Protein AF-A0A1H8HP65-F1 (afdb_monomer_lite)

Structure (mmCIF, N/CA/C/O backbone):
data_AF-A0A1H8HP65-F1
#
_entry.id   AF-A0A1H8HP65-F1
#
loop_
_atom_site.group_PDB
_atom_site.id
_atom_site.type_symbol
_atom_site.label_atom_id
_atom_site.label_alt_id
_atom_site.label_comp_id
_atom_site.label_asym_id
_atom_site.label_entity_id
_atom_site.label_seq_id
_atom_site.pdbx_PDB_ins_code
_atom_site.Cartn_x
_atom_site.Cartn_y
_atom_site.Cartn_z
_atom_site.occupancy
_atom_site.B_iso_or_equiv
_atom_site.auth_seq_id
_atom_site.auth_comp_id
_atom_site.auth_asym_id
_atom_site.auth_atom_id
_atom_site.pdbx_PDB_model_num
ATOM 1 N N . MET A 1 1 ? 3.588 14.459 6.928 1.00 53.31 1 MET A N 1
ATOM 2 C CA . MET A 1 1 ? 3.189 13.463 7.951 1.00 53.31 1 MET A CA 1
ATOM 3 C C . MET A 1 1 ? 1.929 12.721 7.537 1.00 53.31 1 MET A C 1
ATOM 5 O O . MET A 1 1 ? 0.806 13.123 7.829 1.00 53.31 1 MET A O 1
ATOM 9 N N . THR A 1 2 ? 2.177 11.627 6.840 1.00 61.19 2 THR A N 1
ATOM 10 C CA . THR A 1 2 ? 1.269 10.622 6.272 1.00 61.19 2 THR A CA 1
ATOM 11 C C . THR A 1 2 ? 0.230 10.090 7.258 1.00 61.19 2 THR A C 1
ATOM 13 O O . THR A 1 2 ? -0.950 10.035 6.922 1.00 61.19 2 THR A O 1
ATOM 16 N N . ALA A 1 3 ? 0.605 9.938 8.532 1.00 68.38 3 ALA A N 1
ATOM 17 C CA . ALA A 1 3 ? -0.316 9.603 9.622 1.00 68.38 3 ALA A CA 1
ATOM 18 C C . ALA A 1 3 ? -1.532 10.548 9.754 1.00 68.38 3 ALA A C 1
ATOM 20 O O . ALA A 1 3 ? -2.561 10.154 10.296 1.00 68.38 3 ALA A O 1
ATOM 21 N N . LYS A 1 4 ? -1.458 11.805 9.282 1.00 79.75 4 LYS A N 1
ATOM 22 C CA . LYS A 1 4 ? -2.612 12.725 9.310 1.00 79.75 4 LYS A CA 1
ATOM 23 C C . LYS A 1 4 ? -3.685 12.357 8.279 1.00 79.75 4 LYS A C 1
ATOM 25 O O . LYS A 1 4 ? -4.860 12.572 8.564 1.00 79.75 4 LYS A O 1
ATOM 30 N N . ILE A 1 5 ? -3.296 11.847 7.109 1.00 84.06 5 ILE A N 1
ATOM 31 C CA . ILE A 1 5 ? -4.227 11.445 6.039 1.00 84.06 5 ILE A CA 1
ATOM 32 C C . ILE A 1 5 ? -4.987 10.202 6.496 1.00 84.06 5 ILE A C 1
ATOM 34 O O . ILE A 1 5 ? -6.214 10.206 6.538 1.00 84.06 5 ILE A O 1
ATOM 38 N N . ASP A 1 6 ? -4.239 9.207 6.961 1.00 87.88 6 ASP A N 1
ATOM 39 C CA . ASP A 1 6 ? -4.760 7.919 7.413 1.00 87.88 6 ASP A CA 1
ATOM 40 C C . ASP A 1 6 ? -5.686 8.078 8.634 1.00 87.88 6 ASP A C 1
ATOM 42 O O . ASP A 1 6 ? -6.785 7.530 8.670 1.00 87.88 6 ASP A O 1
ATOM 46 N N . ARG A 1 7 ? -5.340 8.965 9.581 1.00 89.19 7 ARG A N 1
ATOM 47 C CA . ARG A 1 7 ? -6.237 9.330 10.694 1.00 89.19 7 ARG A CA 1
ATOM 48 C C . ARG A 1 7 ? -7.527 10.011 10.245 1.00 89.19 7 ARG A C 1
ATOM 50 O O . ARG A 1 7 ? -8.565 9.797 10.864 1.00 89.19 7 ARG A O 1
ATOM 57 N N . ARG A 1 8 ? -7.483 10.882 9.231 1.00 89.12 8 ARG A N 1
ATOM 58 C CA . ARG A 1 8 ? -8.696 11.543 8.713 1.00 89.12 8 ARG A CA 1
ATOM 59 C C . ARG A 1 8 ? -9.605 10.537 8.016 1.00 89.12 8 ARG A C 1
ATOM 61 O O . ARG A 1 8 ? -10.810 10.588 8.235 1.00 89.12 8 ARG A O 1
ATOM 68 N N . PHE A 1 9 ? -9.027 9.623 7.239 1.00 88.88 9 PHE A N 1
ATOM 69 C CA . PHE A 1 9 ? -9.766 8.538 6.600 1.00 88.88 9 PHE A CA 1
ATOM 70 C C . PHE A 1 9 ? -10.441 7.643 7.644 1.00 88.88 9 PHE A C 1
ATOM 72 O O . PHE A 1 9 ? -11.658 7.505 7.622 1.00 88.88 9 PHE A O 1
ATOM 79 N N . ALA A 1 10 ? -9.688 7.159 8.636 1.00 90.88 10 ALA A N 1
ATOM 80 C CA . ALA A 1 10 ? -10.220 6.312 9.704 1.00 90.88 10 ALA A CA 1
ATOM 81 C C . ALA A 1 10 ? -11.310 6.993 10.549 1.00 90.88 10 ALA A C 1
ATOM 83 O O . ALA A 1 10 ? -12.208 6.328 11.047 1.00 90.88 10 ALA A O 1
ATOM 84 N N . LYS A 1 11 ? -11.276 8.324 10.704 1.00 91.19 11 LYS A N 1
ATOM 85 C CA . LYS A 1 11 ? -12.375 9.066 11.348 1.00 91.19 11 LYS A CA 1
ATOM 86 C C . LYS A 1 11 ? -13.643 9.112 10.498 1.00 91.19 11 LYS A C 1
ATOM 88 O O . LYS A 1 11 ? -14.733 9.142 11.056 1.00 91.19 11 LYS A O 1
ATOM 93 N N . ARG A 1 12 ? -13.504 9.175 9.172 1.00 90.31 12 ARG A N 1
ATOM 94 C CA . ARG A 1 12 ? -14.634 9.199 8.232 1.00 90.31 12 ARG A CA 1
ATOM 95 C C . ARG A 1 12 ? -15.234 7.806 8.029 1.00 90.31 12 ARG A C 1
ATOM 97 O O . ARG A 1 12 ? -16.441 7.699 7.854 1.00 90.31 12 ARG A O 1
ATOM 104 N N . PHE A 1 13 ? -14.399 6.771 8.073 1.00 89.94 13 PHE A N 1
ATOM 105 C CA . PHE A 1 13 ? -14.770 5.374 7.866 1.00 89.94 13 PHE A CA 1
ATOM 106 C C . PHE A 1 13 ? -14.251 4.520 9.034 1.00 89.94 13 PHE A C 1
ATOM 108 O O . PHE A 1 13 ? -13.220 3.858 8.905 1.00 89.94 13 PHE A O 1
ATOM 115 N N . PRO A 1 14 ? -14.916 4.568 10.202 1.00 89.38 14 PRO A N 1
ATOM 116 C CA . PRO A 1 14 ? -14.406 3.951 11.427 1.00 89.38 14 PRO A CA 1
ATOM 117 C C . PRO A 1 14 ? -14.316 2.426 11.360 1.00 89.38 14 PRO A C 1
ATOM 119 O O . PRO A 1 14 ? -13.405 1.869 11.970 1.00 89.38 14 PRO A O 1
ATOM 122 N N . GLU A 1 15 ? -15.198 1.790 10.586 1.00 89.69 15 GLU A N 1
ATOM 123 C CA . GLU A 1 15 ? -15.273 0.333 10.422 1.00 89.69 15 GLU A CA 1
ATOM 124 C C . GLU A 1 15 ? -14.238 -0.223 9.429 1.00 89.69 15 GLU A C 1
ATOM 126 O O . GLU A 1 15 ? -13.984 -1.426 9.403 1.00 89.69 15 GLU A O 1
ATOM 131 N N . ARG A 1 16 ? -13.602 0.634 8.614 1.00 88.75 16 ARG A N 1
ATOM 132 C CA . ARG A 1 16 ? -12.639 0.182 7.602 1.00 88.75 16 ARG A CA 1
ATOM 133 C C . ARG A 1 16 ? -11.307 -0.211 8.237 1.00 88.75 16 ARG A C 1
ATOM 135 O O . ARG A 1 16 ? -10.637 0.608 8.875 1.00 88.75 16 ARG A O 1
ATOM 142 N N . GLN A 1 17 ? -10.898 -1.459 8.006 1.00 92.38 17 GLN A N 1
ATOM 143 C CA . GLN A 1 17 ? -9.585 -1.971 8.414 1.00 92.38 17 GLN A CA 1
ATOM 144 C C . GLN A 1 17 ? -8.490 -1.713 7.376 1.00 92.38 17 GLN A C 1
ATOM 146 O O . GLN A 1 17 ? -7.342 -1.483 7.763 1.00 92.38 17 GLN A O 1
ATOM 151 N N . TRP A 1 18 ? -8.844 -1.719 6.089 1.00 93.38 18 TRP A N 1
ATOM 152 C CA . TRP A 1 18 ? -7.916 -1.595 4.967 1.00 93.38 18 TRP A CA 1
ATOM 153 C C . TRP A 1 18 ? -8.384 -0.517 3.992 1.00 93.38 18 TRP A C 1
ATOM 155 O O . TRP A 1 18 ? -9.580 -0.343 3.771 1.00 93.38 18 TRP A O 1
ATOM 165 N N . TRP A 1 19 ? -7.447 0.231 3.417 1.00 94.00 19 TRP A N 1
ATOM 166 C CA . TRP A 1 19 ? -7.700 1.116 2.278 1.00 94.00 19 TRP A CA 1
ATOM 167 C C . TRP A 1 19 ? -6.428 1.304 1.468 1.00 94.00 19 TRP A C 1
ATOM 169 O O . TRP A 1 19 ? -5.315 1.125 1.972 1.00 94.00 19 TRP A O 1
ATOM 179 N N . LEU A 1 20 ? -6.591 1.701 0.210 1.00 93.50 20 LEU A N 1
ATOM 180 C CA . LEU A 1 20 ? -5.475 2.036 -0.659 1.00 93.50 20 LEU A CA 1
ATOM 181 C C . LEU A 1 20 ? -5.402 3.546 -0.868 1.00 93.50 20 LEU A C 1
ATOM 183 O O . LEU A 1 20 ? -6.406 4.260 -0.873 1.00 93.50 20 LEU A O 1
ATOM 187 N N . ARG A 1 21 ? -4.187 4.054 -1.057 1.00 93.25 21 ARG A N 1
ATOM 188 C CA . ARG A 1 21 ? -3.981 5.442 -1.474 1.00 93.25 21 ARG A CA 1
ATOM 189 C C . ARG A 1 21 ? -2.684 5.619 -2.255 1.00 93.25 21 ARG A C 1
ATOM 191 O O . ARG A 1 21 ? -1.741 4.854 -2.051 1.00 93.25 21 ARG A O 1
ATOM 198 N N . PRO A 1 22 ? -2.568 6.674 -3.074 1.00 93.75 22 PRO A N 1
ATOM 199 C CA . PRO A 1 22 ? -1.285 7.070 -3.635 1.00 93.75 22 PRO A CA 1
ATOM 200 C C . PRO A 1 22 ? -0.241 7.343 -2.544 1.00 93.75 22 PRO A C 1
ATOM 202 O O . PRO A 1 22 ? -0.545 7.912 -1.487 1.00 93.75 22 PRO A O 1
ATOM 205 N N . ALA A 1 23 ? 1.012 6.989 -2.828 1.00 93.19 23 ALA A N 1
ATOM 206 C CA . ALA A 1 23 ? 2.136 7.366 -1.985 1.00 93.19 23 ALA A CA 1
ATOM 207 C C . ALA A 1 23 ? 2.411 8.872 -2.116 1.00 93.19 23 ALA A C 1
ATOM 209 O O . ALA A 1 23 ? 2.492 9.420 -3.227 1.00 93.19 23 ALA A O 1
ATOM 210 N N . THR A 1 24 ? 2.594 9.536 -0.976 1.00 92.00 24 THR A N 1
ATOM 211 C CA . THR A 1 24 ? 3.058 10.928 -0.895 1.00 92.00 24 THR A CA 1
ATOM 212 C C . THR A 1 24 ? 4.491 11.063 -1.421 1.00 92.00 24 THR A C 1
ATOM 214 O O . THR A 1 24 ? 5.212 10.075 -1.550 1.00 92.00 24 THR A O 1
ATOM 217 N N . ALA A 1 25 ? 4.937 12.289 -1.712 1.00 91.12 25 ALA A N 1
ATOM 218 C CA . ALA A 1 25 ? 6.305 12.531 -2.185 1.00 91.12 25 ALA A CA 1
ATOM 219 C C . ALA A 1 25 ? 7.373 11.981 -1.219 1.00 91.12 25 ALA A C 1
ATOM 221 O O . ALA A 1 25 ? 8.331 11.351 -1.653 1.00 91.12 25 ALA A O 1
ATOM 222 N N . GLU A 1 26 ? 7.165 12.151 0.088 1.00 91.50 26 GLU A N 1
ATOM 223 C CA . GLU A 1 26 ? 8.043 11.624 1.140 1.00 91.50 26 GLU A CA 1
ATOM 224 C C . GLU A 1 26 ? 8.086 10.083 1.130 1.00 91.50 26 GLU A C 1
ATOM 226 O O . GLU A 1 26 ? 9.159 9.485 1.121 1.00 91.50 26 GLU A O 1
ATOM 231 N N . GLU A 1 27 ? 6.929 9.419 1.033 1.00 93.00 27 GLU A N 1
ATOM 232 C CA . GLU A 1 27 ? 6.852 7.950 0.977 1.00 93.00 27 GLU A CA 1
ATOM 233 C C . GLU A 1 27 ? 7.482 7.376 -0.288 1.00 93.00 27 GLU A C 1
ATOM 235 O O . GLU A 1 27 ? 8.098 6.315 -0.233 1.00 93.00 27 GLU A O 1
ATOM 240 N N . ARG A 1 28 ? 7.387 8.079 -1.421 1.00 93.38 28 ARG A N 1
ATOM 241 C CA . ARG A 1 28 ? 8.077 7.688 -2.659 1.00 93.38 28 ARG A CA 1
ATOM 242 C C . ARG A 1 28 ? 9.590 7.657 -2.473 1.00 93.38 28 ARG A C 1
ATOM 244 O O . ARG A 1 28 ? 10.249 6.753 -2.978 1.00 93.38 28 ARG A O 1
ATOM 251 N N . LEU A 1 29 ? 10.146 8.605 -1.726 1.00 91.75 29 LEU A N 1
ATOM 252 C CA . LEU A 1 29 ? 11.577 8.622 -1.434 1.00 91.75 29 LEU A CA 1
ATOM 253 C C . LEU A 1 29 ? 11.966 7.495 -0.473 1.00 91.75 29 LEU A C 1
ATOM 255 O O . LEU A 1 29 ? 12.946 6.801 -0.722 1.00 91.75 29 LEU A O 1
ATOM 259 N N . VAL A 1 30 ? 11.184 7.276 0.586 1.00 91.94 30 VAL A N 1
ATOM 260 C CA . VAL A 1 30 ? 11.527 6.314 1.647 1.00 91.94 30 VAL A CA 1
ATOM 261 C C . VAL A 1 30 ? 11.223 4.867 1.248 1.00 91.94 30 VAL A C 1
ATOM 263 O O . VAL A 1 30 ? 12.100 4.011 1.313 1.00 91.94 30 VAL A O 1
ATOM 266 N N . GLN A 1 31 ? 9.992 4.581 0.823 1.00 91.56 31 GLN A N 1
ATOM 267 C CA . GLN A 1 31 ? 9.515 3.213 0.578 1.00 91.56 31 GLN A CA 1
ATOM 26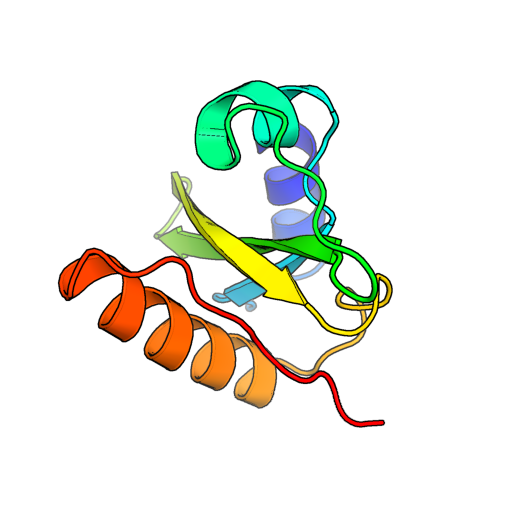8 C C . GLN A 1 31 ? 9.832 2.727 -0.841 1.00 91.56 31 GLN A C 1
ATOM 270 O O . GLN A 1 31 ? 10.071 1.541 -1.050 1.00 91.56 31 GLN A O 1
ATOM 275 N N . PHE A 1 32 ? 9.900 3.646 -1.809 1.00 93.12 32 PHE A N 1
ATOM 276 C CA . PHE A 1 32 ? 10.160 3.323 -3.219 1.00 93.12 32 PHE A CA 1
ATOM 277 C C . PHE A 1 32 ? 11.553 3.754 -3.689 1.00 93.12 32 PHE A C 1
ATOM 279 O O . PHE A 1 32 ? 11.894 3.573 -4.858 1.00 93.12 32 PHE A O 1
ATOM 286 N N . ARG A 1 33 ? 12.384 4.321 -2.800 1.00 90.56 33 ARG A N 1
ATOM 287 C CA . ARG A 1 33 ? 13.743 4.807 -3.111 1.00 90.56 33 ARG A CA 1
ATOM 288 C C . ARG A 1 33 ? 13.776 5.791 -4.290 1.00 90.56 33 ARG A C 1
ATOM 290 O O . ARG A 1 33 ? 14.726 5.799 -5.066 1.00 90.56 33 ARG A O 1
ATOM 297 N N . GLY A 1 34 ? 12.702 6.562 -4.474 1.00 85.44 34 GLY A N 1
ATOM 298 C CA . GLY A 1 34 ? 12.533 7.491 -5.595 1.00 85.44 34 GLY A CA 1
ATOM 299 C C . GLY A 1 34 ? 12.366 6.827 -6.968 1.00 85.44 34 GLY A C 1
ATOM 300 O O . GLY A 1 34 ? 12.363 7.529 -7.978 1.00 85.44 34 GLY A O 1
ATOM 301 N N . ARG A 1 35 ? 12.224 5.496 -7.039 1.00 87.88 35 ARG A N 1
ATOM 302 C CA . ARG A 1 35 ? 12.099 4.776 -8.310 1.00 87.88 35 ARG A CA 1
ATOM 303 C C . ARG A 1 35 ? 10.766 5.082 -8.983 1.00 87.88 35 ARG A C 1
ATOM 305 O O . ARG A 1 35 ? 9.699 4.967 -8.376 1.00 87.88 35 ARG A O 1
ATOM 312 N N . SER A 1 36 ? 10.849 5.421 -10.263 1.00 88.88 36 SER A N 1
ATOM 313 C CA . SER A 1 36 ? 9.701 5.523 -11.160 1.00 88.88 36 SER A CA 1
ATOM 314 C C . SER A 1 36 ? 9.725 4.346 -12.123 1.00 88.88 36 SER A C 1
ATOM 316 O O . SER A 1 36 ? 10.792 3.965 -12.599 1.00 88.88 36 SER A O 1
ATOM 318 N N . VAL A 1 37 ? 8.555 3.776 -12.387 1.00 93.75 37 VAL A N 1
ATOM 319 C CA . VAL A 1 37 ? 8.376 2.657 -13.311 1.00 93.75 37 VAL A CA 1
ATOM 320 C C . VAL A 1 37 ? 7.289 3.069 -14.299 1.00 93.75 37 VAL A C 1
ATOM 322 O O . VAL A 1 37 ? 6.234 3.553 -13.889 1.00 93.75 37 VAL A O 1
ATOM 325 N N . GLU A 1 38 ? 7.570 2.965 -15.596 1.00 93.44 38 GLU A N 1
ATOM 326 C CA . GLU A 1 38 ? 6.638 3.372 -16.651 1.00 93.44 38 GLU A CA 1
ATOM 327 C C . GLU A 1 38 ? 5.338 2.559 -16.579 1.00 93.44 38 GLU A C 1
ATOM 329 O O . GLU A 1 38 ? 5.378 1.350 -16.385 1.00 93.44 38 GLU A O 1
ATOM 334 N N . GLY A 1 39 ? 4.183 3.226 -16.687 1.00 92.69 39 GLY A N 1
ATOM 335 C CA . GLY A 1 39 ? 2.864 2.587 -16.570 1.00 92.69 39 GLY A CA 1
ATOM 336 C C . GLY A 1 39 ? 2.450 2.191 -15.146 1.00 92.69 39 GLY A C 1
ATOM 337 O O . GLY A 1 39 ? 1.340 1.707 -14.950 1.00 92.69 39 GLY A O 1
ATOM 338 N N . TRP A 1 40 ? 3.303 2.429 -14.146 1.00 95.81 40 TRP A N 1
ATOM 339 C CA . TRP A 1 40 ? 3.078 2.003 -12.769 1.00 95.81 40 TRP A CA 1
ATOM 340 C C . TRP A 1 40 ? 3.175 3.169 -11.783 1.00 95.81 40 TRP A C 1
ATOM 342 O O . TRP A 1 40 ? 3.949 4.121 -11.934 1.00 95.81 40 TRP A O 1
ATOM 352 N N . HIS A 1 41 ? 2.364 3.115 -10.733 1.00 94.69 41 HIS A N 1
ATOM 353 C CA . HIS A 1 41 ? 2.188 4.214 -9.795 1.00 94.69 41 HIS A CA 1
ATOM 354 C C . HIS A 1 41 ? 2.428 3.766 -8.354 1.00 94.69 41 HIS A C 1
ATOM 356 O O . HIS A 1 41 ? 1.798 2.814 -7.910 1.00 94.69 41 HIS A O 1
ATOM 362 N N . PRO A 1 42 ? 3.312 4.439 -7.599 1.00 95.75 42 PRO A N 1
ATOM 363 C CA . PRO A 1 42 ? 3.583 4.064 -6.218 1.00 95.75 42 PRO A CA 1
ATOM 364 C C . PRO A 1 42 ? 2.369 4.378 -5.336 1.00 95.75 42 PRO A C 1
ATOM 366 O O . PRO A 1 42 ? 1.956 5.539 -5.203 1.00 95.75 42 PRO A O 1
ATOM 369 N N . CYS A 1 43 ? 1.830 3.336 -4.718 1.00 95.31 43 CYS A N 1
ATOM 370 C CA . CYS A 1 43 ? 0.659 3.355 -3.856 1.00 95.31 43 CYS A CA 1
ATOM 371 C C . CYS A 1 43 ? 0.946 2.596 -2.559 1.00 95.31 43 CYS A C 1
ATOM 373 O O . CYS A 1 43 ? 1.882 1.809 -2.465 1.00 95.31 43 CYS A O 1
ATOM 375 N N . LEU A 1 44 ? 0.143 2.852 -1.535 1.00 95.00 44 LEU A N 1
ATOM 376 C CA . LEU A 1 44 ? 0.232 2.171 -0.254 1.00 95.00 44 LEU A CA 1
ATOM 377 C C . LEU A 1 44 ? -1.083 1.476 0.045 1.00 95.00 44 LEU A C 1
ATOM 379 O O . LEU A 1 44 ? -2.147 2.084 -0.082 1.00 95.00 44 LEU A O 1
ATOM 383 N N . VAL A 1 45 ? -0.983 0.225 0.479 1.00 95.25 45 VAL A N 1
ATOM 384 C CA . VAL A 1 45 ? -2.021 -0.386 1.302 1.00 95.25 45 VAL A CA 1
ATOM 385 C C . VAL A 1 45 ? -1.824 0.163 2.702 1.00 95.25 45 VAL A C 1
ATOM 387 O O . VAL A 1 45 ? -0.702 0.143 3.213 1.00 95.25 45 VAL A O 1
ATOM 390 N N . VAL A 1 46 ? -2.888 0.632 3.337 1.00 95.00 46 VAL A N 1
ATOM 391 C CA . VAL A 1 46 ? -2.860 1.050 4.733 1.00 95.00 46 VAL A CA 1
ATOM 392 C C . VAL A 1 46 ? -3.764 0.130 5.536 1.00 95.00 46 VAL A C 1
ATOM 394 O O . VAL A 1 46 ? -4.935 -0.036 5.210 1.00 95.00 46 VAL A O 1
ATOM 397 N N . GLY A 1 47 ? -3.191 -0.473 6.573 1.00 94.19 47 GLY A N 1
ATOM 398 C CA . GLY A 1 47 ? -3.891 -1.297 7.548 1.00 94.19 47 GLY A CA 1
ATOM 399 C C . GLY A 1 47 ? -4.025 -0.576 8.878 1.00 94.19 47 GLY A C 1
ATOM 400 O O . GLY A 1 47 ? -3.083 0.080 9.342 1.00 94.19 47 GLY A O 1
ATOM 401 N N . ARG A 1 48 ? -5.185 -0.715 9.515 1.00 92.88 48 ARG A N 1
ATOM 402 C CA . ARG A 1 48 ? -5.461 -0.177 10.847 1.00 92.88 48 ARG A CA 1
ATOM 403 C C . ARG A 1 48 ? -5.483 -1.287 11.892 1.00 92.88 48 ARG A C 1
ATOM 405 O O . ARG A 1 48 ? -6.202 -2.267 11.752 1.00 92.88 48 ARG A O 1
ATOM 412 N N . ASN A 1 49 ? -4.760 -1.075 12.988 1.00 88.62 49 ASN A N 1
ATOM 413 C CA . ASN A 1 49 ? -4.840 -1.900 14.191 1.00 88.62 49 ASN A CA 1
ATOM 414 C C . ASN A 1 49 ? -5.014 -0.988 15.417 1.00 88.62 49 ASN A C 1
ATOM 416 O O . ASN A 1 49 ? -4.052 -0.387 15.909 1.00 88.62 49 ASN A O 1
ATOM 420 N N . GLY A 1 50 ? -6.262 -0.823 15.863 1.00 85.44 50 GLY A N 1
ATOM 421 C CA . GLY A 1 50 ? -6.632 0.166 16.877 1.00 85.44 50 GLY A CA 1
ATOM 422 C C . GLY A 1 50 ? -6.329 1.593 16.408 1.00 85.44 50 GLY A C 1
ATOM 423 O O . GLY A 1 50 ? -6.861 2.048 15.393 1.00 85.44 50 GLY A O 1
ATOM 424 N N . ASP A 1 51 ? -5.445 2.286 17.130 1.00 83.19 51 ASP A N 1
ATOM 425 C CA . ASP A 1 51 ? -4.974 3.642 16.797 1.00 83.19 51 ASP A CA 1
ATOM 426 C C . ASP A 1 51 ? -3.665 3.662 15.993 1.00 83.19 51 ASP A C 1
ATOM 428 O O . ASP A 1 51 ? -3.127 4.730 15.671 1.00 83.19 51 ASP A O 1
ATOM 432 N N . LYS A 1 52 ? -3.122 2.480 15.685 1.00 88.12 52 LYS A N 1
ATOM 433 C CA . LYS A 1 52 ? -1.899 2.330 14.901 1.00 88.12 52 LYS A CA 1
ATOM 434 C C . LYS A 1 52 ? -2.244 2.080 13.440 1.00 88.12 52 LYS A C 1
ATOM 436 O O . LYS A 1 52 ? -3.191 1.366 13.116 1.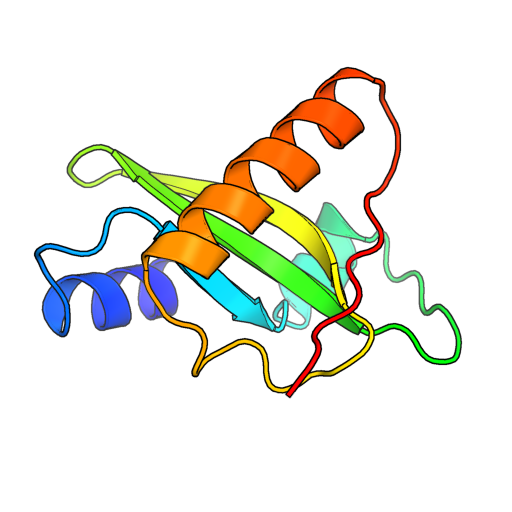00 88.12 52 LYS A O 1
ATOM 441 N N . PHE A 1 53 ? -1.420 2.654 12.573 1.00 91.38 53 PHE A N 1
ATOM 442 C CA . PHE A 1 53 ? -1.490 2.469 11.132 1.00 91.38 53 PHE A CA 1
ATOM 443 C C . PHE A 1 53 ? -0.200 1.807 10.672 1.00 91.38 53 PHE A C 1
ATOM 445 O O . PHE A 1 53 ? 0.887 2.205 11.098 1.00 91.38 53 PHE A O 1
ATOM 452 N N . MET A 1 54 ? -0.329 0.817 9.802 1.00 92.06 54 MET A N 1
ATOM 453 C CA . MET A 1 54 ? 0.776 0.229 9.059 1.00 92.06 54 MET A CA 1
ATOM 454 C C . MET A 1 54 ? 0.559 0.485 7.575 1.00 92.06 54 MET A C 1
ATOM 456 O O . MET A 1 54 ? -0.579 0.495 7.114 1.00 92.06 54 MET A O 1
ATOM 460 N N . SER A 1 55 ? 1.638 0.697 6.831 1.00 93.88 55 SER A N 1
ATOM 461 C CA . SER A 1 55 ? 1.573 0.869 5.383 1.00 93.88 55 SER A CA 1
ATOM 462 C C . SER A 1 55 ? 2.475 -0.130 4.683 1.00 93.88 55 SER A C 1
ATOM 464 O O . SER A 1 55 ? 3.610 -0.324 5.117 1.00 93.88 55 SER A O 1
ATOM 466 N N . MET A 1 56 ? 1.994 -0.702 3.586 1.00 95.31 56 MET A N 1
ATOM 467 C CA . MET A 1 56 ? 2.749 -1.619 2.740 1.00 95.31 56 MET A CA 1
ATOM 468 C C . MET A 1 56 ? 2.858 -1.041 1.321 1.00 95.31 56 MET A C 1
ATOM 470 O O . MET A 1 56 ? 1.823 -0.696 0.738 1.00 95.31 56 MET A O 1
ATOM 474 N N . PRO A 1 57 ? 4.078 -0.891 0.770 1.00 96.44 57 PRO A N 1
ATOM 475 C CA . PRO A 1 57 ? 4.272 -0.314 -0.553 1.00 96.44 57 PRO A CA 1
ATOM 476 C C . PRO A 1 57 ? 3.946 -1.299 -1.671 1.00 96.44 57 PRO A C 1
ATOM 478 O O . PRO A 1 57 ? 4.286 -2.476 -1.591 1.00 96.44 57 PRO A O 1
ATOM 481 N N . PHE A 1 58 ? 3.333 -0.787 -2.736 1.00 96.44 58 PHE A N 1
ATOM 482 C CA . PHE A 1 58 ? 3.123 -1.509 -3.987 1.00 96.44 58 PHE A CA 1
ATOM 483 C C . PHE A 1 5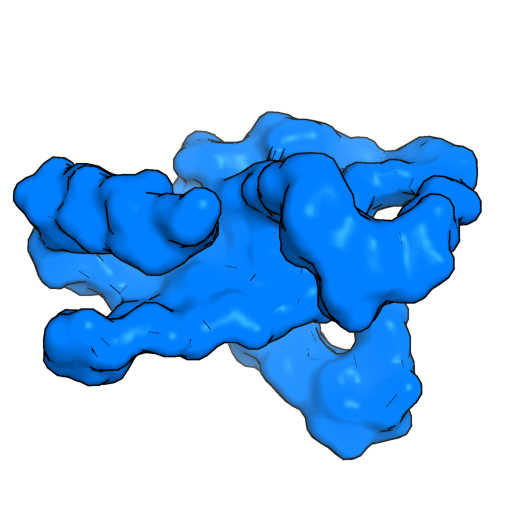8 ? 3.044 -0.540 -5.174 1.00 96.44 58 PHE A C 1
ATOM 485 O O . PHE A 1 58 ? 2.844 0.667 -5.009 1.00 96.44 58 PHE A O 1
ATOM 492 N N . TYR A 1 59 ? 3.198 -1.061 -6.386 1.00 96.75 59 TYR A N 1
ATOM 493 C CA . TYR A 1 59 ? 2.926 -0.329 -7.617 1.00 96.75 59 TYR A CA 1
ATOM 494 C C . TYR A 1 59 ? 1.546 -0.700 -8.159 1.00 96.75 59 TYR A C 1
ATOM 496 O O . TYR A 1 59 ? 1.239 -1.874 -8.318 1.00 96.75 59 TYR A O 1
ATOM 504 N N . ALA A 1 60 ? 0.726 0.295 -8.475 1.00 95.31 60 ALA A N 1
ATOM 505 C CA . ALA A 1 60 ? -0.587 0.129 -9.086 1.00 95.31 60 ALA A CA 1
ATOM 506 C C . ALA A 1 60 ? -0.551 0.494 -10.576 1.00 95.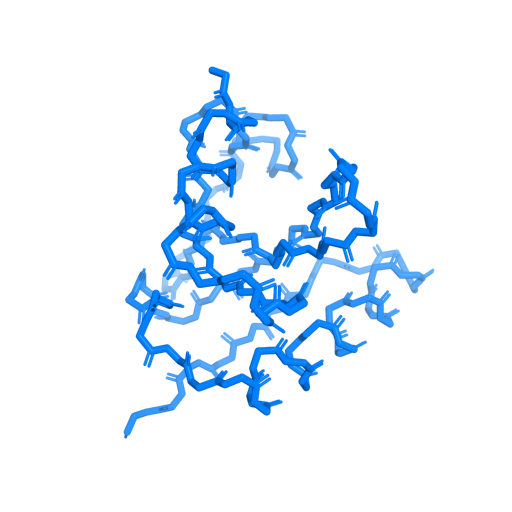31 60 ALA A C 1
ATOM 508 O O . ALA A 1 60 ? 0.146 1.439 -10.953 1.00 95.31 60 ALA A O 1
ATOM 509 N N . SER A 1 61 ? -1.341 -0.182 -11.411 1.00 93.44 61 SER A N 1
ATOM 510 C CA . SER A 1 61 ? -1.516 0.200 -12.826 1.00 93.44 61 SER A CA 1
ATOM 511 C C . SER A 1 61 ? -2.288 1.518 -13.013 1.00 93.44 61 SER A C 1
ATOM 513 O O . SER A 1 61 ? -2.250 2.120 -14.081 1.00 93.44 61 SER A O 1
ATOM 515 N N . SER A 1 62 ? -2.979 1.998 -11.971 1.00 89.06 62 SER A N 1
ATOM 516 C CA . SER A 1 62 ? -3.715 3.268 -11.953 1.00 89.06 62 SER A CA 1
ATOM 517 C C . SER A 1 62 ? -3.435 4.051 -10.670 1.00 89.06 62 SER A C 1
ATOM 519 O O . SER A 1 62 ? -3.169 3.478 -9.616 1.00 89.06 62 SER A O 1
ATOM 521 N N . ARG A 1 63 ? -3.494 5.387 -10.745 1.00 81.69 63 ARG A N 1
ATOM 522 C CA . ARG A 1 63 ? -3.400 6.260 -9.558 1.00 81.69 63 ARG A CA 1
ATOM 523 C C . ARG A 1 63 ? -4.687 6.285 -8.746 1.00 81.69 63 ARG A C 1
ATOM 525 O O . ARG A 1 63 ? -4.669 6.698 -7.590 1.00 81.69 63 ARG A O 1
ATOM 532 N N . GLU A 1 64 ? -5.795 5.880 -9.346 1.00 84.06 64 GLU A N 1
ATOM 533 C CA . GLU A 1 64 ? -7.123 6.041 -8.772 1.00 84.06 64 GLU A CA 1
ATOM 534 C C . GLU A 1 64 ? -7.518 4.830 -7.919 1.00 84.06 64 GLU A C 1
ATOM 536 O O . GLU A 1 64 ? -8.515 4.155 -8.166 1.00 84.06 64 GLU A O 1
ATOM 541 N N . VAL A 1 65 ? -6.692 4.562 -6.906 1.00 82.50 65 VAL A N 1
ATOM 542 C CA . VAL A 1 65 ? -6.850 3.458 -5.949 1.00 82.50 65 VAL A CA 1
ATOM 543 C C . VAL A 1 65 ? -7.704 3.830 -4.737 1.00 82.50 65 VAL A C 1
ATOM 545 O O . VAL A 1 65 ? -7.792 3.061 -3.801 1.00 82.50 65 VAL A O 1
ATOM 548 N N . THR A 1 66 ? -8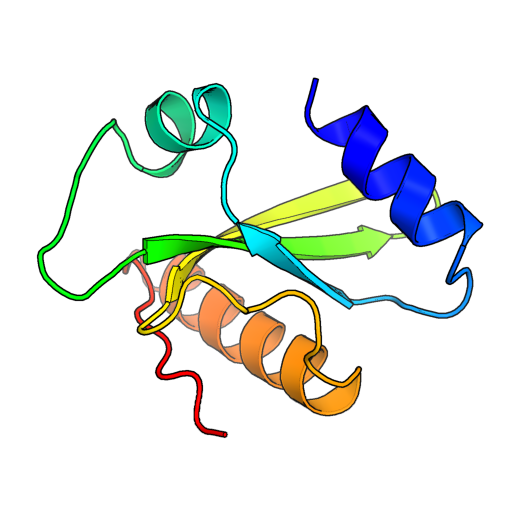.271 5.030 -4.659 1.00 78.19 66 THR A N 1
ATOM 549 C CA . THR A 1 66 ? -8.963 5.477 -3.434 1.00 78.19 66 THR A CA 1
ATOM 550 C C . THR A 1 66 ? -10.415 5.021 -3.336 1.00 78.19 66 THR A C 1
ATOM 552 O O . THR A 1 66 ? -10.965 5.043 -2.239 1.00 78.19 66 THR A O 1
ATOM 555 N N . ASP A 1 67 ? -11.013 4.605 -4.453 1.00 70.69 67 ASP A N 1
ATOM 556 C CA . ASP A 1 67 ? -12.447 4.293 -4.556 1.00 70.69 67 ASP A CA 1
ATOM 557 C C . ASP A 1 67 ? -12.733 2.784 -4.568 1.00 70.69 67 ASP A C 1
ATOM 559 O O . ASP A 1 67 ? -13.825 2.357 -4.930 1.00 70.69 67 ASP A O 1
ATOM 563 N N . ILE A 1 68 ? -11.749 1.972 -4.188 1.00 80.62 68 ILE A N 1
ATOM 564 C CA . ILE A 1 68 ? -11.883 0.516 -4.136 1.00 80.62 68 ILE A CA 1
ATOM 565 C C . ILE A 1 68 ? -12.679 0.120 -2.886 1.00 80.62 68 ILE A C 1
ATOM 567 O O . ILE A 1 68 ? -12.607 0.779 -1.834 1.00 80.62 68 ILE A O 1
ATOM 571 N N . ASP A 1 69 ? -13.486 -0.928 -3.030 1.00 85.69 69 ASP A N 1
ATOM 572 C CA . ASP A 1 69 ? -14.277 -1.464 -1.933 1.00 85.69 69 ASP A CA 1
ATOM 573 C C . ASP A 1 69 ? -13.401 -2.125 -0.852 1.00 85.69 69 ASP A C 1
ATOM 575 O O . ASP A 1 69 ? -12.176 -2.229 -0.962 1.00 85.69 69 ASP A O 1
ATOM 579 N N . ASP A 1 70 ? -14.032 -2.483 0.264 1.00 85.88 70 ASP A N 1
ATOM 580 C CA . ASP A 1 70 ? -13.310 -3.005 1.424 1.00 85.88 70 ASP A CA 1
ATOM 581 C C . ASP A 1 70 ? -12.777 -4.426 1.203 1.00 85.88 70 ASP A C 1
ATOM 583 O O . ASP A 1 70 ? -11.707 -4.759 1.725 1.00 85.88 70 ASP A O 1
ATOM 587 N N . ASP A 1 71 ? -13.470 -5.230 0.396 1.00 88.06 71 ASP A N 1
ATOM 588 C CA . ASP A 1 71 ? -13.098 -6.616 0.113 1.00 88.06 71 ASP A CA 1
ATOM 589 C C . ASP A 1 71 ? -11.882 -6.665 -0.818 1.00 88.06 71 ASP A C 1
ATOM 591 O O . ASP A 1 71 ? -10.892 -7.344 -0.527 1.00 88.06 71 ASP A O 1
ATOM 595 N N . ASP A 1 72 ? -11.888 -5.858 -1.876 1.00 89.56 72 ASP A N 1
ATOM 596 C CA . ASP A 1 72 ? -10.758 -5.671 -2.775 1.00 89.56 72 ASP A CA 1
ATOM 597 C C . ASP A 1 72 ? -9.565 -5.057 -2.030 1.00 89.56 72 ASP A C 1
ATOM 599 O O . ASP A 1 72 ? -8.407 -5.419 -2.287 1.00 89.56 72 ASP A O 1
ATOM 603 N N . ALA A 1 73 ? -9.800 -4.125 -1.093 1.00 91.75 73 ALA A N 1
ATOM 604 C CA . ALA A 1 73 ? -8.720 -3.520 -0.311 1.00 91.75 73 ALA A CA 1
ATOM 605 C C . ALA A 1 73 ? -8.047 -4.566 0.586 1.00 91.75 73 ALA A C 1
ATOM 607 O O . ALA A 1 73 ? -6.816 -4.590 0.687 1.00 91.75 73 ALA A O 1
ATOM 608 N N . ALA A 1 74 ? -8.836 -5.456 1.194 1.00 92.81 74 ALA A N 1
ATOM 609 C CA . ALA A 1 74 ? -8.339 -6.574 1.984 1.00 92.81 74 ALA A CA 1
ATOM 610 C C . ALA A 1 74 ? -7.608 -7.616 1.117 1.00 92.81 74 ALA A C 1
ATOM 612 O O . ALA A 1 74 ? -6.519 -8.064 1.485 1.00 92.81 74 ALA A O 1
ATOM 613 N N . ALA A 1 75 ? -8.145 -7.955 -0.059 1.00 92.88 75 ALA A N 1
ATOM 614 C CA . ALA A 1 75 ? -7.499 -8.864 -1.006 1.00 92.88 75 ALA A CA 1
ATOM 615 C C . ALA A 1 75 ? -6.150 -8.308 -1.494 1.00 92.88 75 ALA A C 1
ATOM 617 O O . ALA A 1 75 ? -5.132 -9.008 -1.487 1.00 92.88 75 ALA A O 1
ATOM 618 N N . THR A 1 76 ? -6.112 -7.014 -1.826 1.00 93.88 76 THR A N 1
ATOM 619 C CA . THR A 1 76 ? -4.879 -6.309 -2.191 1.00 93.88 76 THR A CA 1
ATOM 620 C C . THR A 1 76 ? -3.893 -6.312 -1.027 1.00 93.88 76 THR A C 1
ATOM 622 O O . THR A 1 76 ? -2.713 -6.591 -1.229 1.00 93.88 76 THR A O 1
ATOM 625 N N . ALA A 1 77 ? -4.354 -6.061 0.202 1.00 95.00 77 ALA A N 1
ATOM 626 C CA . ALA A 1 77 ? -3.505 -6.096 1.388 1.00 95.00 77 ALA A CA 1
ATOM 627 C C . ALA A 1 77 ? -2.846 -7.462 1.599 1.00 95.00 77 ALA A C 1
ATOM 629 O O . ALA A 1 77 ? -1.641 -7.523 1.849 1.00 95.00 77 ALA A O 1
ATOM 630 N N . ALA A 1 78 ? -3.609 -8.547 1.454 1.00 94.69 78 ALA A N 1
ATOM 631 C CA . ALA A 1 78 ? -3.097 -9.907 1.573 1.00 94.69 78 ALA A CA 1
ATOM 632 C C . ALA A 1 78 ? -2.052 -10.219 0.489 1.00 94.69 78 ALA A C 1
ATOM 634 O O . ALA A 1 78 ? -0.963 -10.707 0.802 1.00 94.69 78 ALA A O 1
ATOM 635 N N . SER A 1 79 ? -2.341 -9.875 -0.771 1.00 94.38 79 SER A N 1
ATOM 636 C CA . SER A 1 79 ? -1.418 -10.093 -1.891 1.00 94.38 79 SER A CA 1
ATOM 637 C C . SER A 1 79 ? -0.122 -9.292 -1.744 1.00 94.38 79 SER A C 1
ATOM 639 O O . SER A 1 79 ? 0.966 -9.841 -1.927 1.00 94.38 79 SER A O 1
ATOM 641 N N . VAL A 1 80 ? -0.227 -8.007 -1.394 1.00 95.94 80 VAL A N 1
ATOM 642 C CA . VAL A 1 80 ? 0.921 -7.115 -1.177 1.00 95.94 80 VAL A CA 1
ATOM 643 C C . VAL A 1 80 ? 1.756 -7.602 0.004 1.00 95.94 80 VAL A C 1
ATOM 645 O O . VAL A 1 80 ? 2.978 -7.671 -0.101 1.00 95.94 80 VAL A O 1
ATOM 648 N N . GLY A 1 81 ? 1.109 -7.980 1.110 1.00 95.38 81 GLY A N 1
ATOM 649 C CA . GLY A 1 81 ? 1.781 -8.512 2.291 1.00 95.38 81 GLY A CA 1
ATOM 650 C C . GLY A 1 81 ? 2.590 -9.772 1.986 1.00 95.38 81 GLY A C 1
ATOM 651 O O . GLY A 1 81 ? 3.757 -9.843 2.363 1.00 95.38 81 GLY A O 1
ATOM 652 N N . SER A 1 82 ? 2.011 -10.725 1.246 1.00 95.44 82 SER A N 1
ATOM 653 C CA . SER A 1 82 ? 2.710 -11.953 0.841 1.00 95.44 82 SER A CA 1
ATOM 654 C C . SER A 1 82 ? 3.949 -11.653 -0.003 1.00 95.44 82 SER A C 1
ATOM 656 O O . SER A 1 82 ? 5.041 -12.103 0.326 1.00 95.44 82 SER A O 1
ATOM 658 N N . ALA A 1 83 ? 3.813 -10.836 -1.049 1.00 94.56 83 ALA A N 1
ATOM 659 C CA . ALA A 1 83 ? 4.930 -10.530 -1.941 1.00 94.56 83 ALA A CA 1
ATOM 660 C C . ALA A 1 83 ? 6.070 -9.769 -1.234 1.00 94.56 83 ALA A C 1
ATOM 662 O O . ALA A 1 83 ? 7.244 -10.0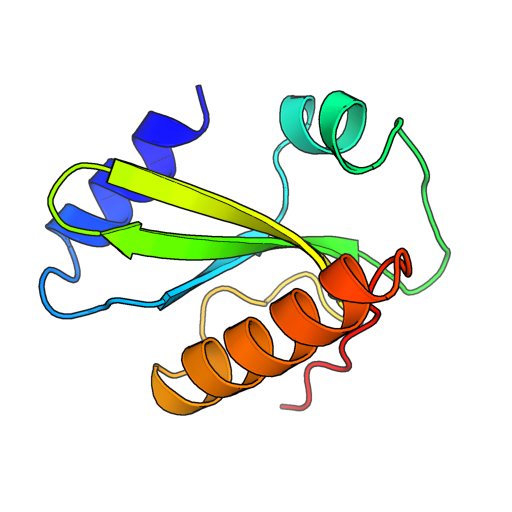04 -1.522 1.00 94.56 83 ALA A O 1
ATOM 663 N N . LEU A 1 84 ? 5.747 -8.901 -0.268 1.00 94.19 84 LEU A N 1
ATOM 664 C CA . LEU A 1 84 ? 6.761 -8.224 0.544 1.00 94.19 84 LEU A CA 1
ATOM 665 C C . LEU A 1 84 ? 7.502 -9.178 1.487 1.00 94.19 84 LEU A C 1
ATOM 667 O O . LEU A 1 84 ? 8.702 -8.992 1.695 1.00 94.19 84 LEU A O 1
ATOM 671 N N . LEU A 1 85 ? 6.824 -10.190 2.042 1.00 93.50 85 LEU A N 1
ATOM 672 C CA . LEU A 1 85 ? 7.473 -11.236 2.844 1.00 93.50 85 LEU A CA 1
ATOM 673 C C . LEU A 1 85 ? 8.467 -12.053 2.009 1.00 93.50 85 LEU A C 1
ATOM 675 O O . LEU A 1 85 ? 9.529 -12.411 2.513 1.00 93.50 85 LEU A O 1
ATOM 679 N N . ASP A 1 86 ? 8.176 -12.240 0.723 1.00 93.00 86 ASP A N 1
ATOM 680 C CA . ASP A 1 86 ? 9.076 -12.877 -0.245 1.00 93.00 86 ASP A CA 1
ATOM 681 C C . ASP A 1 86 ? 10.213 -11.945 -0.722 1.00 93.00 86 ASP A C 1
ATOM 683 O O . ASP A 1 86 ? 11.048 -12.323 -1.545 1.00 93.00 86 ASP A O 1
ATOM 687 N N . GLY A 1 87 ? 10.267 -10.706 -0.218 1.00 91.06 87 GLY A N 1
ATOM 688 C CA . GLY A 1 87 ? 11.276 -9.707 -0.579 1.00 91.06 87 GLY A CA 1
ATOM 689 C C . GLY A 1 87 ? 11.050 -9.040 -1.940 1.00 91.06 87 GLY A C 1
ATOM 690 O O . GLY A 1 87 ? 11.932 -8.322 -2.422 1.00 91.06 87 GLY A O 1
ATOM 691 N N . ALA A 1 88 ? 9.887 -9.242 -2.562 1.00 91.19 88 ALA A N 1
ATOM 692 C CA . ALA A 1 88 ? 9.529 -8.663 -3.850 1.00 91.19 88 ALA A CA 1
ATOM 693 C C . ALA A 1 88 ? 8.719 -7.366 -3.689 1.00 91.19 88 ALA A C 1
ATOM 695 O O . ALA A 1 88 ? 7.877 -7.233 -2.804 1.00 91.19 88 ALA A O 1
ATOM 696 N N . MET A 1 89 ? 8.945 -6.396 -4.583 1.00 94.88 89 MET A N 1
ATOM 697 C CA . MET A 1 89 ? 8.072 -5.223 -4.690 1.00 94.88 89 MET A CA 1
ATOM 698 C C . MET A 1 89 ? 6.801 -5.616 -5.464 1.00 94.88 89 MET A C 1
ATOM 700 O O . MET A 1 89 ? 6.935 -6.009 -6.626 1.00 94.88 89 MET A O 1
ATOM 704 N N . PRO A 1 90 ? 5.593 -5.504 -4.883 1.00 96.06 90 PRO A N 1
ATOM 705 C CA . PRO A 1 90 ? 4.371 -5.974 -5.530 1.00 96.06 90 PRO A CA 1
ATOM 706 C C . PRO A 1 90 ? 3.890 -5.018 -6.628 1.00 96.06 90 PRO A C 1
ATOM 708 O O . PRO A 1 90 ? 3.991 -3.796 -6.491 1.00 96.06 90 PRO A O 1
ATOM 711 N N . TYR A 1 91 ? 3.307 -5.587 -7.682 1.00 95.75 91 TYR A N 1
ATOM 712 C CA . TYR A 1 91 ? 2.664 -4.874 -8.786 1.00 95.75 91 TYR A CA 1
ATOM 713 C C . TYR A 1 91 ? 1.215 -5.354 -8.893 1.00 95.75 91 TYR A C 1
ATOM 715 O O . TYR A 1 91 ? 0.974 -6.547 -9.058 1.00 95.75 91 TYR A O 1
ATOM 723 N N . VAL A 1 92 ? 0.259 -4.439 -8.756 1.00 93.62 92 VAL A N 1
ATOM 724 C CA . VAL A 1 92 ? -1.175 -4.737 -8.677 1.00 93.62 92 VAL A CA 1
ATOM 725 C C . VAL A 1 92 ? -1.902 -4.053 -9.828 1.00 93.62 92 VAL A C 1
ATOM 727 O O . VAL A 1 92 ? -1.896 -2.825 -9.954 1.00 93.62 92 VAL A O 1
ATOM 730 N N . GLU A 1 93 ? -2.548 -4.854 -10.670 1.00 91.50 93 GLU A N 1
ATOM 731 C CA . GLU A 1 93 ? -3.475 -4.341 -11.672 1.00 91.50 93 GLU A CA 1
ATOM 732 C C . GLU A 1 93 ? -4.787 -3.939 -11.005 1.00 91.50 93 GLU A C 1
ATOM 734 O O . GLU A 1 93 ? -5.483 -4.766 -10.422 1.00 91.50 93 GLU A O 1
ATOM 739 N N . ILE A 1 94 ? -5.147 -2.668 -11.129 1.00 84.94 94 ILE A N 1
ATOM 740 C CA . ILE A 1 94 ? -6.439 -2.158 -10.683 1.00 84.94 94 ILE A CA 1
ATOM 741 C C . ILE A 1 94 ? -7.374 -2.205 -11.887 1.00 84.94 94 ILE A C 1
ATOM 743 O O . ILE A 1 94 ? -7.208 -1.432 -12.834 1.00 84.94 94 ILE A O 1
ATOM 747 N N . ARG A 1 95 ? -8.314 -3.153 -11.871 1.00 71.88 95 ARG A N 1
ATOM 748 C CA . ARG A 1 95 ? -9.342 -3.314 -12.907 1.00 71.88 95 ARG A CA 1
ATOM 749 C C . ARG A 1 95 ? -10.583 -2.534 -12.485 1.00 71.88 95 ARG A C 1
ATOM 751 O O . ARG A 1 95 ? -10.953 -2.560 -11.318 1.00 71.88 95 ARG A O 1
ATOM 758 N N . ARG A 1 96 ? -11.176 -1.809 -13.425 1.00 62.34 96 ARG A N 1
ATOM 759 C CA . ARG A 1 96 ? -12.443 -1.093 -13.266 1.00 62.34 96 ARG A CA 1
ATOM 760 C C . ARG A 1 96 ? -13.438 -1.610 -14.281 1.00 62.34 96 ARG A C 1
ATOM 762 O O . ARG A 1 96 ? -12.969 -1.977 -15.383 1.00 62.34 96 ARG A O 1
#

Sequence (96 aa):
MTAKIDRRFAKRFPERQWWLRPATAEERLVQFRGRSVEGWHPCLVVGRNGDKFMSMPFYASSREVTDIDDDDAAATAASVGSALLDGAMPYVEIRR

Organism: NCBI:txid933059

pLDDT: mean 89.63, std 7.75, range [53.31, 96.75]

Foldseek 3Di:
DVLVVVVVVCVVVVPAFKFKAFDDPVCCCVVVVVDDDPLWGWMWIWGDDPSDIDIFIAIESDRPRGPDDRVVRVVVVVQSVVCVVVVHHYYDYDDD

Secondary structure (DSSP, 8-state):
-THHHHHHHHHH-TT--EEEEEPPHHHHHHTSTT--BTTBEEEEEEEEETTEEEEEEEEES-S--TT--HHHHHHHHHHHHHHHHTTPPPEE----

Radius of gyration: 12.55 Å; chains: 1; bounding box: 29×26×34 Å